Protein AF-A0A317YA98-F1 (afdb_monomer_lite)

Radius of gyration: 17.17 Å; chains: 1; bounding box: 36×33×51 Å

Sequence (157 aa):
MEVVLHDGVIREKPSTPEEARKFIKGYSESHAATIGSVLVTNVKTGARREGWDKAEVYFHKIPDEVVESLIEEGDVFYVAGGLLVEHPLTSPLVEAIVSYTCSCSCLDTDFLHGESRGHCIALCLKTGTLQVGTIDSVMGLPKALTEKLIKESLSET

Secondary structure (DSSP, 8-state):
-EEEEETTEEE----SHHHHHHHHHHTTTS-EEEEEEEEEE-TTT--EEEEEEEEEEEEPPPPHHHHHHHHHH-GGGTSGGG--SSSTTTGGGEEEEEEEEE-SS---HHHHHT---HHHHHHHHHH-EEEE--HHHHSSS-HHHHHHHHHHHHH--

Organism: Zea mays (NCBI:txid4577)

Structure (mmCIF, N/CA/C/O backbone):
data_AF-A0A317YA98-F1
#
_entry.id   AF-A0A317YA98-F1
#
loop_
_atom_site.group_PDB
_atom_site.id
_atom_site.type_symbol
_atom_site.label_atom_id
_atom_site.label_alt_id
_atom_site.label_comp_id
_atom_site.label_asym_id
_atom_site.label_entity_id
_atom_site.label_seq_id
_atom_site.pdbx_PDB_ins_code
_atom_site.Cartn_x
_atom_site.Cartn_y
_atom_site.Cartn_z
_atom_site.occupancy
_atom_site.B_iso_or_equiv
_atom_site.auth_seq_id
_atom_site.auth_comp_id
_atom_site.auth_asym_id
_atom_site.auth_atom_id
_atom_site.pdbx_PDB_model_num
ATOM 1 N N . MET A 1 1 ? -1.184 5.190 11.352 1.00 65.88 1 MET A N 1
ATOM 2 C CA . MET A 1 1 ? 0.118 5.279 10.648 1.00 65.88 1 MET A CA 1
ATOM 3 C C . MET A 1 1 ? 0.117 4.200 9.591 1.00 65.88 1 MET A C 1
ATOM 5 O O . MET A 1 1 ? -0.470 3.162 9.865 1.00 65.88 1 MET A O 1
ATOM 9 N N . GLU A 1 2 ? 0.714 4.436 8.429 1.00 80.44 2 GLU A N 1
ATOM 10 C CA . GLU A 1 2 ? 0.739 3.467 7.331 1.00 80.44 2 GLU A CA 1
ATOM 11 C C . GLU A 1 2 ? 2.158 3.345 6.776 1.00 80.44 2 GLU A C 1
ATOM 13 O O . GLU A 1 2 ? 2.866 4.350 6.681 1.00 80.44 2 GLU A O 1
ATOM 18 N N . VAL A 1 3 ? 2.573 2.121 6.456 1.00 86.75 3 VAL A N 1
ATOM 19 C CA . VAL A 1 3 ? 3.871 1.814 5.844 1.00 86.75 3 VAL A CA 1
ATOM 20 C C . VAL A 1 3 ? 3.694 0.834 4.690 1.00 86.75 3 VAL A C 1
ATOM 22 O O . VAL A 1 3 ? 2.795 -0.004 4.733 1.00 86.75 3 VAL A O 1
ATOM 25 N N . VAL A 1 4 ? 4.573 0.907 3.687 1.00 88.56 4 VAL A N 1
ATOM 26 C CA . VAL A 1 4 ? 4.616 -0.055 2.577 1.00 88.56 4 VAL A CA 1
ATOM 27 C C . VAL A 1 4 ? 5.715 -1.077 2.840 1.00 88.56 4 VAL A C 1
ATOM 29 O O . VAL A 1 4 ? 6.847 -0.719 3.150 1.00 88.56 4 VAL A O 1
ATOM 32 N N . LEU A 1 5 ? 5.383 -2.351 2.700 1.00 89.00 5 LEU A N 1
ATOM 33 C CA . LEU A 1 5 ? 6.265 -3.499 2.810 1.00 89.00 5 LEU A CA 1
ATOM 34 C C . LEU A 1 5 ? 6.369 -4.170 1.442 1.00 89.00 5 LEU A C 1
ATOM 36 O O . LEU A 1 5 ? 5.370 -4.365 0.752 1.00 89.00 5 LEU A O 1
ATOM 40 N N . HIS A 1 6 ? 7.576 -4.554 1.058 1.00 88.31 6 HIS A N 1
ATOM 41 C CA . HIS A 1 6 ? 7.808 -5.346 -0.141 1.00 88.31 6 HIS A CA 1
ATOM 42 C C . HIS A 1 6 ? 9.048 -6.211 0.057 1.00 88.31 6 HIS A C 1
ATOM 44 O O . HIS A 1 6 ? 10.085 -5.703 0.486 1.00 88.31 6 HIS A O 1
ATOM 50 N N . ASP A 1 7 ? 8.922 -7.513 -0.204 1.00 86.00 7 ASP A N 1
ATOM 51 C CA . ASP A 1 7 ? 9.960 -8.523 0.054 1.00 86.00 7 ASP A CA 1
ATOM 52 C C . ASP A 1 7 ? 10.567 -8.436 1.469 1.00 86.00 7 ASP A C 1
ATOM 54 O O . ASP A 1 7 ? 11.776 -8.541 1.668 1.00 86.00 7 ASP A O 1
ATOM 58 N N . GLY A 1 8 ? 9.721 -8.191 2.477 1.00 82.31 8 GLY A N 1
ATOM 59 C CA . GLY A 1 8 ? 10.143 -8.071 3.879 1.00 82.31 8 GLY A CA 1
ATOM 60 C C . GLY A 1 8 ? 10.868 -6.765 4.229 1.00 82.31 8 GLY A C 1
ATOM 61 O O . GLY A 1 8 ? 11.304 -6.598 5.364 1.00 82.31 8 GLY A O 1
ATOM 62 N N . VAL A 1 9 ? 10.978 -5.815 3.295 1.00 86.06 9 VAL A N 1
ATOM 63 C CA . VAL A 1 9 ? 11.618 -4.513 3.520 1.00 86.06 9 VAL A CA 1
ATOM 64 C C . VAL A 1 9 ? 10.567 -3.409 3.569 1.00 86.06 9 VAL A C 1
ATOM 66 O O . VAL A 1 9 ? 9.721 -3.299 2.680 1.00 86.06 9 VAL A O 1
ATOM 69 N N . ILE A 1 10 ? 10.635 -2.567 4.604 1.00 89.50 10 ILE A N 1
ATOM 70 C CA . ILE A 1 10 ? 9.815 -1.355 4.699 1.00 89.50 10 ILE A CA 1
ATOM 71 C C . ILE A 1 10 ? 10.351 -0.327 3.702 1.00 89.50 10 ILE A C 1
ATOM 73 O O . ILE A 1 10 ? 11.537 0.006 3.718 1.00 89.50 10 ILE A O 1
ATOM 77 N N . ARG A 1 11 ? 9.471 0.182 2.842 1.00 88.88 11 ARG A N 1
ATOM 78 C CA . ARG A 1 11 ? 9.771 1.211 1.849 1.00 88.88 11 ARG A CA 1
ATOM 79 C C . ARG A 1 11 ? 9.166 2.541 2.276 1.00 88.88 11 ARG A C 1
ATOM 81 O O . ARG A 1 11 ? 7.947 2.689 2.365 1.00 88.88 11 ARG A O 1
ATOM 88 N N . GLU A 1 12 ? 10.033 3.516 2.515 1.00 89.56 12 GLU A N 1
ATOM 89 C CA . GLU A 1 12 ? 9.627 4.907 2.705 1.00 89.56 12 GLU A CA 1
ATOM 90 C C . GLU A 1 12 ? 9.399 5.601 1.353 1.00 89.56 12 GLU A C 1
ATOM 92 O O . GLU A 1 12 ? 9.315 4.957 0.303 1.00 89.56 12 GLU A O 1
ATOM 97 N N . LYS A 1 13 ? 9.238 6.924 1.369 1.00 92.38 13 LYS A N 1
ATOM 98 C CA . LYS A 1 13 ? 9.123 7.719 0.145 1.00 92.38 13 LYS A CA 1
ATOM 99 C C . LYS A 1 13 ? 10.456 7.679 -0.607 1.00 92.38 13 LYS A C 1
ATOM 101 O O . LYS A 1 13 ? 11.484 7.948 0.020 1.00 92.38 13 LYS A O 1
ATOM 106 N N . PRO A 1 14 ? 10.464 7.359 -1.911 1.00 92.81 14 PRO A N 1
ATOM 107 C CA . PRO A 1 14 ? 11.700 7.372 -2.674 1.00 92.81 14 PRO A CA 1
ATOM 108 C C . PRO A 1 14 ? 12.266 8.795 -2.711 1.00 92.81 14 PRO A C 1
ATOM 110 O O . PRO A 1 14 ? 11.523 9.766 -2.840 1.00 92.81 14 PRO A O 1
ATOM 113 N N . SER A 1 15 ? 13.585 8.918 -2.589 1.00 91.75 15 SER A N 1
ATOM 114 C CA . SER A 1 15 ? 14.287 10.209 -2.622 1.00 91.75 15 SER A CA 1
ATOM 115 C C . SER A 1 15 ? 14.957 10.484 -3.967 1.00 91.75 15 SER A C 1
ATOM 117 O O . SER A 1 15 ? 15.313 11.629 -4.247 1.00 91.75 15 SER A O 1
ATOM 119 N N . THR A 1 16 ? 15.138 9.455 -4.806 1.00 95.06 16 THR A N 1
ATOM 120 C CA . THR A 1 16 ? 15.742 9.593 -6.139 1.00 95.06 16 THR A CA 1
ATOM 121 C C . THR A 1 16 ? 14.955 8.847 -7.223 1.00 95.06 16 THR A C 1
ATOM 123 O O . THR A 1 16 ? 14.295 7.844 -6.927 1.00 95.06 16 THR A O 1
ATOM 126 N N . PRO A 1 17 ? 15.025 9.292 -8.492 1.00 94.38 17 PRO A N 1
ATOM 127 C CA . PRO A 1 17 ? 14.407 8.600 -9.627 1.00 94.38 17 PRO A CA 1
ATOM 128 C C . PRO A 1 17 ? 14.818 7.129 -9.760 1.00 94.38 17 PRO A C 1
ATOM 130 O O . PRO A 1 17 ? 14.001 6.274 -10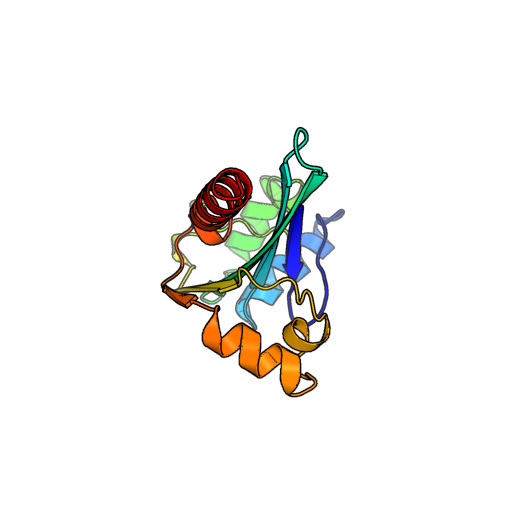.097 1.00 94.38 17 PRO A O 1
ATOM 133 N N . GLU A 1 18 ? 16.080 6.803 -9.478 1.00 95.12 18 GLU A N 1
ATOM 134 C CA . GLU A 1 18 ? 16.595 5.432 -9.546 1.00 95.12 18 GLU A CA 1
ATOM 135 C C . GLU A 1 18 ? 15.952 4.540 -8.480 1.00 95.12 18 GLU A C 1
ATOM 137 O O . GLU A 1 18 ? 15.621 3.383 -8.748 1.00 95.12 18 GLU A O 1
ATOM 142 N N . GLU A 1 19 ? 15.746 5.085 -7.280 1.00 93.50 19 GLU A N 1
ATOM 143 C CA . GLU A 1 19 ? 15.060 4.398 -6.191 1.00 93.50 19 GLU A CA 1
ATOM 144 C C . GLU A 1 19 ? 13.577 4.190 -6.513 1.00 93.50 19 GLU A C 1
ATOM 146 O O . GLU A 1 19 ? 13.084 3.067 -6.402 1.00 93.50 19 GLU A O 1
ATOM 151 N N . ALA A 1 20 ? 12.891 5.228 -7.005 1.00 93.88 20 ALA A N 1
ATOM 152 C CA . ALA A 1 20 ? 11.499 5.128 -7.446 1.00 93.88 20 ALA A CA 1
ATOM 153 C C . ALA A 1 20 ? 11.333 4.048 -8.530 1.00 93.88 20 ALA A C 1
ATOM 155 O O . ALA A 1 20 ? 10.463 3.182 -8.424 1.00 93.88 20 ALA A O 1
ATOM 156 N N . ARG A 1 21 ? 12.234 4.018 -9.519 1.00 94.81 21 ARG A N 1
ATOM 157 C CA . ARG A 1 21 ? 12.248 2.993 -10.572 1.00 94.81 21 ARG A CA 1
ATOM 158 C C . ARG A 1 21 ? 12.411 1.593 -10.002 1.00 94.81 21 ARG A C 1
ATOM 160 O O . ARG A 1 21 ? 11.698 0.679 -10.412 1.00 94.81 21 ARG A O 1
ATOM 167 N N . LYS A 1 22 ? 13.340 1.416 -9.058 1.00 93.31 22 LYS A N 1
ATOM 168 C CA . LYS A 1 22 ? 13.560 0.131 -8.386 1.00 93.31 22 LYS A CA 1
ATOM 169 C C . LYS A 1 22 ? 12.313 -0.309 -7.620 1.00 93.31 22 LYS A C 1
ATOM 171 O O . LYS A 1 22 ? 11.970 -1.488 -7.661 1.00 93.31 22 LYS A O 1
ATOM 176 N N . PHE A 1 23 ? 11.634 0.616 -6.944 1.00 93.75 23 PHE A N 1
ATOM 177 C CA . PHE A 1 23 ? 10.434 0.291 -6.181 1.00 93.75 23 PHE A CA 1
ATOM 178 C C . PHE A 1 23 ? 9.291 -0.159 -7.088 1.00 93.75 23 PHE A C 1
ATOM 180 O O . PHE A 1 23 ? 8.774 -1.260 -6.894 1.00 93.75 23 PHE A O 1
ATOM 187 N N . ILE A 1 24 ? 8.961 0.648 -8.100 1.00 92.75 24 ILE A N 1
ATOM 188 C CA . ILE A 1 24 ? 7.834 0.397 -9.005 1.00 92.75 24 ILE A CA 1
ATOM 189 C C . ILE A 1 24 ? 8.074 -0.871 -9.828 1.00 92.75 24 ILE A C 1
ATOM 191 O O . ILE A 1 24 ? 7.186 -1.714 -9.924 1.00 92.75 24 ILE A O 1
ATOM 195 N N . LYS A 1 25 ? 9.291 -1.072 -10.358 1.00 92.25 25 LYS A N 1
ATOM 196 C CA . LYS A 1 25 ? 9.628 -2.322 -11.060 1.00 92.25 25 LYS A CA 1
ATOM 197 C C . LYS A 1 25 ? 9.531 -3.541 -10.148 1.00 92.25 25 LYS A C 1
ATOM 199 O O . LYS A 1 25 ? 9.040 -4.572 -10.594 1.00 92.25 25 LYS A O 1
ATOM 204 N N . GLY A 1 26 ? 9.939 -3.418 -8.883 1.00 90.94 26 GLY A N 1
ATOM 205 C CA . GLY A 1 26 ? 9.829 -4.507 -7.908 1.00 90.94 26 GLY A CA 1
ATOM 206 C C . GLY A 1 26 ? 8.395 -5.020 -7.758 1.00 90.94 26 GLY A C 1
ATOM 207 O O . GLY A 1 26 ? 8.181 -6.226 -7.701 1.00 90.94 26 GLY A O 1
ATOM 208 N N . TYR A 1 27 ? 7.394 -4.134 -7.824 1.00 91.50 27 TYR A N 1
ATOM 209 C CA . TYR A 1 27 ? 5.977 -4.521 -7.728 1.00 91.50 27 TYR A CA 1
ATOM 210 C C . TYR A 1 27 ? 5.477 -5.409 -8.876 1.00 91.50 27 TYR A C 1
ATOM 212 O O . TYR A 1 27 ? 4.403 -5.992 -8.773 1.00 91.50 27 TYR A O 1
ATOM 220 N N . SER A 1 28 ? 6.242 -5.528 -9.965 1.00 89.56 28 SER A N 1
ATOM 221 C CA . SER A 1 28 ? 5.951 -6.473 -11.050 1.00 89.56 28 SER A CA 1
ATOM 222 C C . SER A 1 28 ? 6.415 -7.901 -10.753 1.00 89.56 28 SER A C 1
ATOM 224 O O . SER A 1 28 ? 5.989 -8.829 -11.437 1.00 89.56 28 SER A O 1
ATOM 226 N N . GLU A 1 29 ? 7.338 -8.078 -9.805 1.00 87.56 29 GLU A N 1
ATOM 227 C CA . GLU A 1 29 ? 7.917 -9.379 -9.447 1.00 87.56 29 GLU A CA 1
ATOM 228 C C . GLU A 1 29 ? 7.240 -9.974 -8.210 1.00 87.56 29 GLU A C 1
ATOM 230 O O . GLU A 1 29 ? 7.040 -11.188 -8.136 1.00 87.56 29 GLU A O 1
ATOM 235 N N . SER A 1 30 ? 6.852 -9.125 -7.258 1.00 87.94 30 SER A N 1
ATOM 236 C CA . SER A 1 30 ? 6.127 -9.523 -6.054 1.00 87.94 30 SER A CA 1
ATOM 237 C C . SER A 1 30 ? 5.134 -8.445 -5.610 1.00 87.94 30 SER A C 1
ATOM 239 O O . SER A 1 30 ? 5.121 -7.324 -6.118 1.00 87.94 30 SER A O 1
ATOM 241 N N . HIS A 1 31 ? 4.261 -8.789 -4.666 1.00 87.88 31 HIS A N 1
ATOM 242 C CA . HIS A 1 31 ? 3.219 -7.885 -4.190 1.00 87.88 31 HIS A CA 1
ATOM 243 C C . HIS A 1 31 ? 3.796 -6.734 -3.352 1.00 87.88 31 HIS A C 1
ATOM 245 O O . HIS A 1 31 ? 4.830 -6.855 -2.687 1.00 87.88 31 HIS A O 1
ATOM 251 N N . ALA A 1 32 ? 3.094 -5.605 -3.349 1.00 91.25 32 ALA A N 1
ATOM 252 C CA . ALA A 1 32 ? 3.268 -4.580 -2.327 1.00 91.25 32 ALA A CA 1
ATOM 253 C C . ALA A 1 32 ? 2.268 -4.846 -1.202 1.00 91.25 32 ALA A C 1
ATOM 255 O O . ALA A 1 32 ? 1.129 -5.207 -1.479 1.00 91.25 32 ALA A O 1
ATOM 256 N N . ALA A 1 33 ? 2.652 -4.659 0.055 1.00 90.06 33 ALA A N 1
ATOM 257 C CA . ALA A 1 33 ? 1.732 -4.747 1.182 1.00 90.06 33 ALA A CA 1
ATOM 258 C C . ALA A 1 33 ? 1.730 -3.436 1.964 1.00 90.06 33 ALA A C 1
ATOM 260 O O . ALA A 1 33 ? 2.766 -3.035 2.482 1.00 90.06 33 ALA A O 1
ATOM 261 N N . THR A 1 34 ? 0.587 -2.774 2.092 1.00 88.69 34 THR A N 1
ATOM 262 C CA . THR A 1 34 ? 0.435 -1.663 3.033 1.00 88.69 34 THR A CA 1
ATOM 263 C C . THR A 1 34 ? 0.027 -2.210 4.390 1.00 88.69 34 THR A C 1
ATOM 265 O O . THR A 1 34 ? -0.719 -3.184 4.483 1.00 88.69 34 THR A O 1
ATOM 268 N N . ILE A 1 35 ? 0.566 -1.630 5.460 1.00 86.44 35 ILE A N 1
ATOM 269 C CA . ILE A 1 35 ? 0.218 -1.981 6.838 1.00 86.44 35 ILE A CA 1
ATOM 270 C C . ILE A 1 35 ? -0.191 -0.699 7.547 1.00 86.44 35 ILE A C 1
ATOM 272 O O . ILE A 1 35 ? 0.638 0.178 7.800 1.00 86.44 35 ILE A O 1
ATOM 276 N N . GLY A 1 36 ? -1.473 -0.608 7.883 1.00 84.62 36 GLY A N 1
ATOM 277 C CA . GLY A 1 36 ? -2.064 0.480 8.642 1.00 84.62 36 GLY A CA 1
ATOM 278 C C . GLY A 1 36 ? -2.299 0.077 10.094 1.00 84.62 36 GLY A C 1
ATOM 279 O O . GLY A 1 36 ? -2.853 -0.981 10.363 1.00 84.62 36 GLY A O 1
ATOM 280 N N . SER A 1 37 ? -1.935 0.925 11.055 1.00 84.88 37 SER A N 1
ATOM 281 C CA . SER A 1 37 ? -2.291 0.735 12.469 1.00 84.88 37 SER A CA 1
ATOM 282 C C . SER A 1 37 ? -3.116 1.894 13.019 1.00 84.88 37 SER A C 1
ATOM 284 O O . SER A 1 37 ? -2.919 3.067 12.661 1.00 84.88 37 SER A O 1
ATOM 286 N N . VAL A 1 38 ? -4.048 1.547 13.907 1.00 86.38 38 VAL A N 1
ATOM 287 C CA . VAL A 1 38 ? -4.988 2.459 14.557 1.00 86.38 38 VAL A CA 1
ATOM 288 C C . VAL A 1 38 ? -4.946 2.233 16.062 1.00 86.38 38 VAL A C 1
ATOM 290 O O . VAL A 1 38 ? -5.106 1.110 16.530 1.00 86.38 38 VAL A O 1
ATOM 293 N N . LEU A 1 39 ? -4.787 3.318 16.819 1.00 87.88 39 LEU A N 1
ATOM 294 C CA . LEU A 1 39 ? -4.919 3.335 18.272 1.00 87.88 39 LEU A CA 1
ATOM 295 C C . LEU A 1 39 ? -5.968 4.380 18.656 1.00 87.88 39 LEU A C 1
ATOM 297 O O . LEU A 1 39 ? -5.790 5.575 18.428 1.00 87.88 39 LEU A O 1
ATOM 301 N N . VAL A 1 40 ? -7.055 3.925 19.267 1.00 88.62 40 VAL A N 1
ATOM 302 C CA . VAL A 1 40 ? -8.131 4.753 19.804 1.00 88.62 40 VAL A CA 1
ATOM 303 C C . VAL A 1 40 ? -7.965 4.851 21.315 1.00 88.62 40 VAL A C 1
ATOM 305 O O . VAL A 1 40 ? -7.878 3.840 22.008 1.00 88.62 40 VAL A O 1
ATOM 308 N N . THR A 1 41 ? -7.927 6.076 21.837 1.00 89.88 41 THR A N 1
ATOM 309 C CA . THR A 1 41 ? -7.873 6.340 23.281 1.00 89.88 41 THR A CA 1
ATOM 310 C C . THR A 1 41 ? -9.117 7.104 23.713 1.00 89.88 41 THR A C 1
ATOM 312 O O . THR A 1 41 ? -9.356 8.222 23.257 1.00 89.88 41 THR A O 1
ATOM 315 N N . ASN A 1 42 ? -9.890 6.530 24.631 1.00 89.81 42 ASN A N 1
ATOM 316 C CA . ASN A 1 42 ? -10.960 7.236 25.317 1.00 89.81 42 ASN A CA 1
ATOM 317 C C . ASN A 1 42 ? -10.345 8.140 26.394 1.00 89.81 42 ASN A C 1
ATOM 319 O O . ASN A 1 42 ? -9.885 7.675 27.433 1.00 89.81 42 ASN A O 1
ATOM 323 N N . VAL A 1 43 ? -10.341 9.451 26.152 1.00 91.56 43 VAL A N 1
ATOM 324 C CA . VAL A 1 43 ? -9.709 10.434 27.051 1.00 91.56 43 VAL A CA 1
ATOM 325 C C . VAL A 1 43 ? -10.439 10.555 28.396 1.00 91.56 43 VAL A C 1
ATOM 327 O O . VAL A 1 43 ? -9.828 10.951 29.383 1.00 91.56 43 VAL A O 1
ATOM 330 N N . LYS A 1 44 ? -11.729 10.196 28.468 1.00 91.69 44 LYS A N 1
ATOM 331 C CA . LYS A 1 44 ? -12.501 10.259 29.720 1.00 91.69 44 LYS A CA 1
ATOM 332 C C . LYS A 1 44 ? -12.170 9.101 30.656 1.00 91.69 44 LYS A C 1
ATOM 334 O O . LYS A 1 44 ? -12.034 9.318 31.853 1.00 91.69 44 LYS A O 1
ATOM 339 N N . THR A 1 45 ? -12.077 7.886 30.119 1.00 89.06 45 THR A N 1
ATOM 340 C CA . THR A 1 45 ? -11.888 6.661 30.917 1.00 89.06 45 THR A CA 1
ATOM 341 C C . THR A 1 45 ? -10.433 6.198 30.965 1.00 89.06 45 THR A C 1
ATOM 343 O O . THR A 1 45 ? -10.072 5.386 31.809 1.00 89.06 45 THR A O 1
ATOM 346 N N . GLY A 1 46 ? -9.590 6.689 30.055 1.00 87.44 46 GLY A N 1
ATOM 347 C CA . GLY A 1 46 ? -8.226 6.205 29.853 1.00 87.44 46 GLY A CA 1
ATOM 348 C C . GLY A 1 46 ? -8.144 4.890 29.069 1.00 87.44 46 GLY A C 1
ATOM 349 O O . GLY A 1 46 ? -7.035 4.421 28.808 1.00 87.44 46 GLY A O 1
ATOM 350 N N . ALA A 1 47 ? -9.278 4.302 28.667 1.00 85.50 47 ALA A N 1
ATOM 351 C CA . ALA A 1 47 ? -9.306 3.055 27.911 1.00 85.50 47 ALA A CA 1
ATOM 352 C C . ALA A 1 47 ? -8.639 3.224 26.539 1.00 85.50 47 ALA A C 1
ATOM 354 O O . ALA A 1 47 ? -8.840 4.225 25.846 1.00 85.50 47 ALA A O 1
ATOM 355 N N . ARG A 1 48 ? -7.854 2.224 26.132 1.00 86.94 48 ARG A N 1
ATOM 356 C CA . ARG A 1 48 ? -7.187 2.178 24.827 1.00 86.94 48 ARG A CA 1
ATOM 357 C C . ARG A 1 48 ? -7.635 0.947 24.058 1.00 86.94 48 ARG A C 1
ATOM 359 O O . ARG A 1 48 ? -7.874 -0.103 24.655 1.00 86.94 48 ARG A O 1
ATOM 366 N N . ARG A 1 49 ? -7.774 1.096 22.745 1.00 86.75 49 ARG A N 1
ATOM 367 C CA . ARG A 1 49 ? -8.127 0.039 21.799 1.00 86.75 49 ARG A CA 1
ATOM 368 C C . ARG A 1 49 ? -7.290 0.186 20.555 1.00 86.75 49 ARG A C 1
ATOM 370 O O . ARG A 1 49 ? -7.144 1.291 20.047 1.00 86.75 49 ARG A O 1
ATOM 377 N N . GLU A 1 50 ? -6.767 -0.920 20.066 1.00 85.38 50 GLU A N 1
ATOM 378 C CA . GLU A 1 50 ? -5.901 -0.919 18.903 1.00 85.38 50 GLU A CA 1
ATOM 379 C C . GLU A 1 50 ? -6.316 -1.982 17.903 1.00 85.38 50 GLU A C 1
ATOM 381 O O . GLU A 1 50 ? -7.015 -2.945 18.221 1.00 85.38 50 GLU A O 1
ATOM 386 N N . GLY A 1 51 ? -5.882 -1.769 16.678 1.00 85.00 51 GLY A N 1
ATOM 387 C CA . GLY A 1 51 ? -6.017 -2.722 15.606 1.00 85.00 51 GLY A CA 1
ATOM 388 C C . GLY A 1 51 ? -5.121 -2.316 14.455 1.00 85.00 51 GLY A C 1
ATOM 389 O O . GLY A 1 51 ? -4.580 -1.207 14.407 1.00 85.00 51 GLY A O 1
ATOM 390 N N . TRP A 1 52 ? -4.983 -3.227 13.513 1.00 85.06 52 TRP A N 1
ATOM 391 C CA . TRP A 1 52 ? -4.217 -3.012 12.308 1.00 85.06 52 TRP A CA 1
ATOM 392 C C . TRP A 1 52 ? -4.918 -3.631 11.105 1.00 85.06 52 TRP A C 1
ATOM 394 O O . TRP A 1 52 ? -5.764 -4.516 11.232 1.00 85.06 52 TRP A O 1
ATOM 404 N N . ASP A 1 53 ? -4.578 -3.122 9.936 1.00 86.50 53 ASP A N 1
ATOM 405 C CA . ASP A 1 53 ? -5.035 -3.588 8.640 1.00 86.50 53 ASP A CA 1
ATOM 406 C C . ASP A 1 53 ? -3.822 -3.794 7.738 1.00 86.50 53 ASP A C 1
ATOM 408 O O . ASP A 1 53 ? -2.841 -3.053 7.831 1.00 86.50 53 ASP A O 1
ATOM 412 N N . LYS A 1 54 ? -3.865 -4.831 6.910 1.00 86.94 54 LYS A N 1
ATOM 413 C CA . LYS A 1 54 ? -2.866 -5.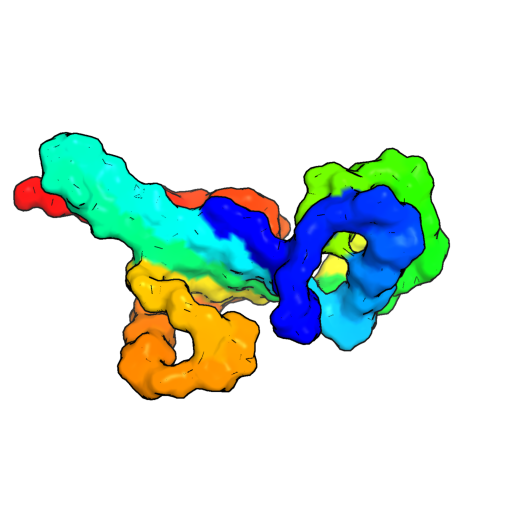112 5.888 1.00 86.94 54 LYS A CA 1
ATOM 414 C C . LYS A 1 54 ? -3.577 -5.266 4.555 1.00 86.94 54 LYS A C 1
ATOM 416 O O . LYS A 1 54 ? -4.461 -6.113 4.452 1.00 86.94 54 LYS A O 1
ATOM 421 N N . ALA A 1 55 ? -3.154 -4.522 3.542 1.00 88.69 55 ALA A N 1
ATOM 422 C CA . ALA A 1 55 ? -3.646 -4.677 2.181 1.00 88.69 55 ALA A CA 1
ATOM 423 C C . ALA A 1 55 ? -2.497 -5.056 1.248 1.00 88.69 55 ALA A C 1
ATOM 425 O O . ALA A 1 55 ? -1.520 -4.329 1.111 1.00 88.69 55 ALA A O 1
ATOM 426 N N . GLU A 1 56 ? -2.609 -6.215 0.612 1.00 91.00 56 GLU A N 1
ATOM 427 C CA . GLU A 1 56 ? -1.685 -6.687 -0.409 1.00 91.00 56 GLU A CA 1
ATOM 428 C C . GLU A 1 56 ? -2.217 -6.314 -1.788 1.00 91.00 56 GLU A C 1
ATOM 430 O O . GLU A 1 56 ? -3.374 -6.581 -2.114 1.00 91.00 56 GLU A O 1
ATOM 435 N N . VAL A 1 57 ? -1.357 -5.707 -2.595 1.00 91.81 57 VAL A N 1
ATOM 436 C CA . VAL A 1 57 ? -1.644 -5.261 -3.952 1.00 91.81 57 VAL A CA 1
ATOM 437 C C . VAL A 1 57 ? -0.792 -6.076 -4.908 1.00 91.81 57 VAL A C 1
ATOM 439 O O . VAL A 1 57 ? 0.440 -6.078 -4.829 1.00 91.81 57 VAL A O 1
ATOM 442 N N . TYR A 1 58 ? -1.473 -6.763 -5.814 1.00 92.00 58 TYR A N 1
ATOM 443 C CA . TYR A 1 58 ? -0.878 -7.582 -6.855 1.00 92.00 58 TYR A CA 1
ATOM 444 C C . TYR A 1 58 ? -0.986 -6.823 -8.170 1.00 92.00 58 TYR A C 1
ATOM 446 O O . TYR A 1 58 ? -2.087 -6.450 -8.580 1.00 92.00 58 TYR A O 1
ATOM 454 N N . PHE A 1 59 ? 0.151 -6.581 -8.816 1.00 92.19 59 PHE A N 1
ATOM 455 C CA . PHE A 1 59 ? 0.203 -5.927 -10.115 1.00 92.19 59 PHE A CA 1
ATOM 456 C C . PHE A 1 59 ? 0.536 -6.938 -11.206 1.00 92.19 59 PHE A C 1
ATOM 458 O O . PHE A 1 59 ? 1.362 -7.833 -11.026 1.00 92.19 59 PHE A O 1
ATOM 465 N N . HIS A 1 60 ? -0.045 -6.731 -12.379 1.00 93.19 60 HIS A N 1
ATOM 466 C CA . HIS A 1 60 ? 0.535 -7.212 -13.617 1.00 93.19 60 HIS A CA 1
ATOM 467 C C . HIS A 1 60 ? 1.878 -6.521 -13.876 1.00 93.19 60 HIS A C 1
ATOM 469 O O . HIS A 1 60 ? 2.203 -5.483 -13.298 1.00 93.19 60 HIS A O 1
ATOM 475 N N . LYS A 1 61 ? 2.660 -7.080 -14.801 1.00 93.44 61 LYS A N 1
ATOM 476 C CA . LYS A 1 61 ? 3.952 -6.507 -15.178 1.00 93.44 61 LYS A CA 1
ATOM 477 C C . LYS A 1 61 ? 3.796 -5.046 -15.615 1.00 93.44 61 LYS A C 1
ATOM 479 O O . LYS A 1 61 ? 3.125 -4.773 -16.608 1.00 93.44 61 LYS A O 1
ATOM 484 N N . ILE A 1 62 ? 4.459 -4.139 -14.901 1.00 93.44 62 ILE A N 1
ATOM 485 C CA . ILE A 1 62 ? 4.432 -2.700 -15.159 1.00 93.44 62 ILE A CA 1
ATOM 486 C C . ILE A 1 62 ? 5.434 -2.388 -16.280 1.00 93.44 62 ILE A C 1
ATOM 488 O O . ILE A 1 62 ? 6.629 -2.654 -16.117 1.00 93.44 62 ILE A O 1
ATOM 492 N N . PRO A 1 63 ? 4.982 -1.868 -17.436 1.00 94.31 63 PRO A N 1
ATOM 493 C CA . PRO A 1 63 ? 5.870 -1.511 -18.538 1.00 94.31 63 PRO A CA 1
ATOM 494 C C . PRO A 1 63 ? 6.867 -0.414 -18.151 1.00 94.31 63 PRO A C 1
ATOM 496 O O . PRO A 1 63 ? 6.518 0.518 -17.429 1.00 94.31 63 PRO A O 1
ATOM 499 N N . ASP A 1 64 ? 8.086 -0.471 -18.694 1.00 94.38 64 ASP A N 1
ATOM 500 C CA . ASP A 1 64 ? 9.131 0.525 -18.415 1.00 94.38 64 ASP A CA 1
ATOM 501 C C . ASP A 1 64 ? 8.679 1.955 -18.760 1.00 94.38 64 ASP A C 1
ATOM 503 O O . ASP A 1 64 ? 8.965 2.878 -18.011 1.00 94.38 64 ASP A O 1
ATOM 507 N N . GLU A 1 65 ? 7.905 2.131 -19.834 1.00 94.88 65 GLU A N 1
ATOM 508 C CA . GLU A 1 65 ? 7.316 3.420 -20.234 1.00 94.88 65 GLU A CA 1
ATOM 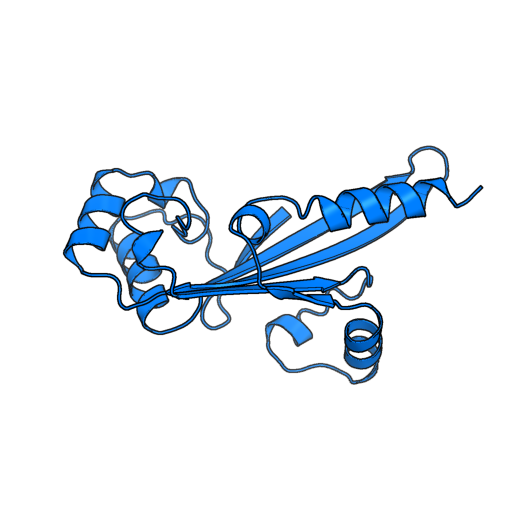509 C C . GLU A 1 65 ? 6.369 4.016 -19.177 1.00 94.88 65 GLU A C 1
ATOM 511 O O . GLU A 1 65 ? 6.361 5.230 -18.966 1.00 94.88 65 GLU A O 1
ATOM 516 N N . VAL A 1 66 ? 5.612 3.167 -18.472 1.00 94.44 66 VAL A N 1
ATOM 517 C CA . VAL A 1 66 ? 4.748 3.585 -17.361 1.00 94.44 66 VAL A CA 1
ATOM 518 C C . VAL A 1 66 ? 5.609 4.002 -16.176 1.00 94.44 66 VAL A C 1
ATOM 520 O O . VAL A 1 66 ? 5.347 5.040 -15.579 1.00 94.44 66 VAL A O 1
ATOM 523 N N . VAL A 1 67 ? 6.666 3.243 -15.866 1.00 93.81 67 VAL A N 1
ATOM 524 C CA . VAL A 1 67 ? 7.603 3.599 -14.789 1.00 93.81 67 VAL A CA 1
ATOM 525 C C . VAL A 1 67 ? 8.242 4.965 -15.044 1.00 93.81 67 VAL A C 1
ATOM 527 O O . VAL A 1 67 ? 8.274 5.786 -14.131 1.00 93.81 67 VAL A O 1
ATOM 530 N N . GLU A 1 68 ? 8.690 5.234 -16.272 1.00 95.69 68 GLU A N 1
ATOM 531 C CA . GLU A 1 68 ? 9.260 6.540 -16.626 1.00 95.69 68 GLU A CA 1
ATOM 532 C C . GLU A 1 68 ? 8.241 7.660 -16.477 1.00 95.69 68 GLU A C 1
ATOM 534 O O . GLU A 1 68 ? 8.534 8.657 -15.824 1.00 95.69 68 GLU A O 1
ATOM 539 N N . SER A 1 69 ? 7.034 7.463 -17.010 1.00 95.31 69 SER A N 1
ATOM 540 C CA . SER A 1 69 ? 5.970 8.468 -16.956 1.00 95.31 69 SER A CA 1
ATOM 541 C C . SER A 1 69 ? 5.634 8.859 -15.513 1.00 95.31 69 SER A C 1
ATOM 543 O O . SER A 1 69 ? 5.533 10.040 -15.201 1.00 95.31 69 SER A O 1
ATOM 545 N N . LEU A 1 70 ? 5.537 7.876 -14.609 1.00 93.88 70 LEU A N 1
ATOM 546 C CA . LEU A 1 70 ? 5.254 8.106 -13.186 1.00 93.88 70 LEU A CA 1
ATOM 547 C C . LEU A 1 70 ? 6.382 8.870 -12.471 1.00 93.88 70 LEU A C 1
ATOM 549 O O . LEU A 1 70 ? 6.131 9.665 -11.566 1.00 93.88 70 LEU A O 1
ATOM 553 N N . ILE A 1 71 ? 7.636 8.616 -12.852 1.00 94.56 71 ILE A N 1
ATOM 554 C CA . ILE A 1 71 ? 8.807 9.303 -12.290 1.00 94.56 71 ILE A CA 1
ATOM 555 C C . ILE A 1 71 ? 8.905 10.736 -12.819 1.00 94.56 71 ILE A C 1
ATOM 557 O O . ILE A 1 71 ? 9.229 11.640 -12.049 1.00 94.56 71 ILE A O 1
ATOM 561 N N . GLU A 1 72 ? 8.634 10.942 -14.108 1.00 95.12 72 GLU A N 1
ATOM 562 C CA . GLU A 1 72 ? 8.615 12.262 -14.747 1.00 95.12 72 GLU A CA 1
ATOM 563 C C . GLU A 1 72 ? 7.507 13.155 -14.178 1.00 95.12 72 GLU A C 1
ATOM 565 O O . GLU A 1 72 ? 7.732 14.346 -13.964 1.00 95.12 72 GLU A O 1
ATOM 570 N N . GLU A 1 73 ? 6.338 12.580 -13.889 1.00 94.44 73 GLU A N 1
ATOM 571 C CA . GLU A 1 73 ? 5.225 13.262 -13.222 1.00 94.44 73 GLU A CA 1
ATOM 572 C C . GLU A 1 73 ? 5.566 13.652 -11.776 1.00 94.44 73 GLU A C 1
ATOM 574 O O . GLU A 1 73 ? 5.203 14.732 -11.312 1.00 94.44 73 GLU A O 1
ATOM 579 N N . GLY A 1 74 ? 6.334 12.809 -11.080 1.00 92.44 74 GLY A N 1
ATOM 580 C CA . GLY A 1 74 ? 6.929 13.120 -9.780 1.00 92.44 74 GLY A CA 1
ATOM 581 C C . GLY A 1 74 ? 6.055 12.805 -8.562 1.00 92.44 74 GLY A C 1
ATOM 582 O O . GLY A 1 74 ? 6.557 12.836 -7.436 1.00 92.44 74 GLY A O 1
ATOM 583 N N . ASP A 1 75 ? 4.793 12.413 -8.749 1.00 90.75 75 ASP A N 1
ATOM 584 C CA . ASP A 1 75 ? 3.890 12.022 -7.654 1.00 90.75 75 ASP A CA 1
ATOM 585 C C . ASP A 1 75 ? 4.440 10.852 -6.820 1.00 90.75 75 ASP A C 1
ATOM 587 O O . ASP A 1 75 ? 4.239 10.779 -5.602 1.00 90.75 75 ASP A O 1
ATOM 591 N N . VAL A 1 76 ? 5.237 9.980 -7.447 1.00 91.94 76 VAL A N 1
ATOM 592 C CA . VAL A 1 76 ? 5.909 8.838 -6.805 1.00 91.94 76 VAL A CA 1
ATOM 593 C C . VAL A 1 76 ? 6.814 9.239 -5.636 1.00 91.94 76 VAL A C 1
ATOM 595 O O . VAL A 1 76 ? 7.015 8.434 -4.729 1.00 91.94 76 VAL A O 1
ATOM 598 N N . PHE A 1 77 ? 7.333 10.472 -5.613 1.00 92.62 77 PHE A N 1
ATOM 599 C CA . PHE A 1 77 ? 8.209 10.975 -4.546 1.00 92.62 77 PHE A CA 1
ATOM 600 C C . PHE A 1 77 ? 7.444 11.429 -3.297 1.00 92.62 77 PHE A C 1
ATOM 602 O O . PHE A 1 77 ? 8.028 11.589 -2.222 1.00 92.62 77 PHE A O 1
ATOM 609 N N . TYR A 1 78 ? 6.127 11.619 -3.398 1.00 89.62 78 TYR A N 1
ATOM 610 C CA . TYR A 1 78 ? 5.297 12.069 -2.278 1.00 89.62 78 TYR A CA 1
ATOM 611 C C . TYR A 1 78 ? 4.591 10.924 -1.545 1.00 89.62 78 TYR A C 1
ATOM 613 O O . TYR A 1 78 ? 4.083 11.139 -0.434 1.00 89.62 78 TYR A O 1
ATOM 621 N N . VAL A 1 79 ? 4.638 9.711 -2.103 1.00 88.00 79 VAL A N 1
ATOM 622 C CA . VAL A 1 79 ? 3.926 8.515 -1.631 1.00 88.00 79 VAL A CA 1
ATOM 623 C C . VAL A 1 79 ? 4.905 7.446 -1.138 1.00 88.00 79 VAL A C 1
ATOM 625 O O . VAL A 1 79 ? 5.962 7.222 -1.726 1.00 88.00 79 VAL A O 1
ATOM 628 N N . ALA A 1 80 ? 4.576 6.789 -0.020 1.00 87.00 80 ALA A N 1
ATOM 629 C CA . ALA A 1 80 ? 5.415 5.729 0.538 1.00 87.00 80 ALA A CA 1
ATOM 630 C C . ALA A 1 80 ? 5.550 4.571 -0.465 1.00 87.00 80 ALA A C 1
ATOM 632 O O . ALA A 1 80 ? 4.578 4.160 -1.097 1.00 87.00 80 ALA A O 1
ATOM 633 N N . GLY A 1 81 ? 6.778 4.098 -0.673 1.00 87.75 81 GLY A N 1
ATOM 634 C CA . GLY A 1 81 ? 7.096 3.087 -1.676 1.00 87.75 81 GLY A CA 1
ATOM 635 C C . GLY A 1 81 ? 6.814 3.494 -3.129 1.00 87.75 81 GLY A C 1
ATOM 636 O O . GLY A 1 81 ? 6.928 2.636 -4.000 1.00 87.75 81 GLY A O 1
ATOM 637 N N . GLY A 1 82 ? 6.425 4.741 -3.425 1.00 88.56 82 GLY A N 1
ATOM 638 C CA . GLY A 1 82 ? 5.953 5.128 -4.761 1.00 88.56 82 GLY A CA 1
ATOM 639 C C . GLY A 1 82 ? 4.731 4.324 -5.229 1.00 88.56 82 GLY A C 1
ATOM 640 O O . GLY A 1 82 ? 4.548 4.115 -6.427 1.00 88.56 82 GLY A O 1
ATOM 641 N N . LEU A 1 83 ? 3.933 3.805 -4.288 1.00 87.44 83 LEU A N 1
ATOM 642 C CA . LEU A 1 83 ? 2.807 2.917 -4.562 1.00 87.44 83 LEU A CA 1
ATOM 643 C C . LEU A 1 83 ? 1.547 3.727 -4.897 1.00 87.44 83 LEU A C 1
ATOM 645 O O . LEU A 1 83 ? 0.777 4.098 -4.018 1.00 87.44 83 LEU A O 1
ATOM 649 N N . LEU A 1 84 ? 1.331 3.993 -6.182 1.00 86.88 84 LEU A N 1
ATOM 650 C CA . LEU A 1 84 ? 0.170 4.731 -6.681 1.00 86.88 84 LEU A CA 1
ATOM 651 C C . LEU A 1 84 ? -0.863 3.750 -7.245 1.00 86.88 84 LEU A C 1
ATOM 653 O O . LEU A 1 84 ? -0.789 3.411 -8.415 1.00 86.88 84 LEU A O 1
ATOM 657 N N . VAL A 1 85 ? -1.812 3.251 -6.452 1.00 88.00 85 VAL A N 1
ATOM 658 C CA . VAL A 1 85 ? -2.793 2.238 -6.927 1.00 88.00 85 VAL A CA 1
ATOM 659 C C . VAL A 1 8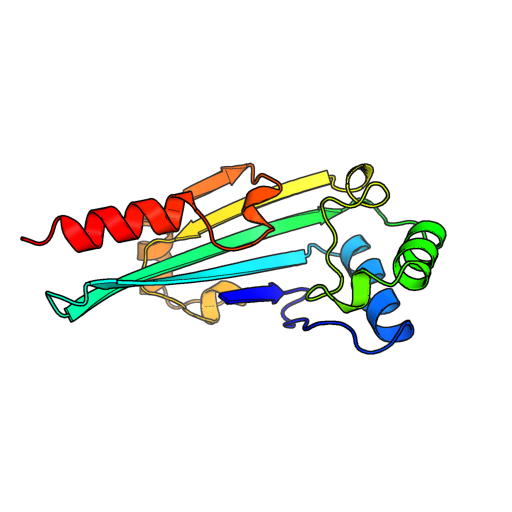5 ? -3.946 2.857 -7.725 1.00 88.00 85 VAL A C 1
ATOM 661 O O . VAL A 1 85 ? -4.535 2.214 -8.590 1.00 88.00 85 VAL A O 1
ATOM 664 N N . GLU A 1 86 ? -4.254 4.124 -7.461 1.00 86.25 86 GLU A N 1
ATOM 665 C CA . GLU A 1 86 ? -5.353 4.870 -8.089 1.00 86.25 86 GLU A CA 1
ATOM 666 C C . GLU A 1 86 ? -4.953 5.615 -9.369 1.00 86.25 86 GLU A C 1
ATOM 668 O O . GLU A 1 86 ? -5.812 6.132 -10.084 1.00 86.25 86 GLU A O 1
ATOM 673 N N . HIS A 1 87 ? -3.655 5.681 -9.670 1.00 89.19 87 HIS A N 1
ATOM 674 C CA . HIS A 1 87 ? -3.168 6.470 -10.790 1.00 89.19 87 HIS A CA 1
ATOM 675 C C . HIS A 1 87 ? -3.634 5.867 -12.133 1.00 89.19 87 HIS A C 1
ATOM 677 O O . HIS A 1 87 ? -3.598 4.644 -12.297 1.00 89.19 87 HIS A O 1
ATOM 683 N N . PRO A 1 88 ? -4.050 6.671 -13.133 1.00 91.25 88 PRO A N 1
ATOM 684 C CA . PRO A 1 88 ? -4.599 6.159 -14.394 1.00 91.25 88 PRO A CA 1
ATOM 685 C C . PRO A 1 88 ? -3.707 5.160 -15.143 1.00 91.25 88 PRO A C 1
ATOM 687 O O . PRO A 1 88 ? -4.221 4.309 -15.865 1.00 91.25 88 PRO A O 1
ATOM 690 N N . LEU A 1 89 ? -2.382 5.251 -14.979 1.00 90.81 89 LEU A N 1
ATOM 691 C CA . LEU A 1 89 ? -1.423 4.340 -15.618 1.00 90.81 89 LEU A CA 1
ATOM 692 C C . LEU A 1 89 ? -1.204 3.025 -14.856 1.00 90.81 89 LEU A C 1
ATOM 694 O O . LEU A 1 89 ? -0.782 2.038 -15.452 1.00 90.81 89 LEU A O 1
ATOM 698 N N . THR A 1 90 ? -1.466 2.995 -13.553 1.00 88.81 90 THR A N 1
ATOM 699 C CA . THR A 1 90 ? -1.197 1.840 -12.680 1.00 88.81 90 THR A CA 1
ATOM 700 C C . THR A 1 90 ? -2.470 1.114 -12.278 1.00 88.81 90 THR A C 1
ATOM 702 O O . THR A 1 90 ? -2.446 -0.105 -12.159 1.00 88.81 90 THR A O 1
ATOM 705 N N . SER A 1 91 ? -3.590 1.824 -12.130 1.00 90.69 91 SER A N 1
ATOM 706 C CA . SER A 1 91 ? -4.896 1.250 -11.802 1.00 90.69 91 SER A CA 1
ATOM 707 C C . SER A 1 91 ? -5.314 0.120 -12.760 1.00 90.69 91 SER A C 1
ATOM 709 O O . SER A 1 91 ? -5.731 -0.928 -12.267 1.00 90.69 91 SER A O 1
ATOM 711 N N . PRO A 1 92 ? -5.123 0.226 -14.096 1.00 92.38 92 PRO A N 1
ATOM 712 C CA . PRO A 1 92 ? -5.409 -0.877 -15.022 1.00 92.38 92 PRO A CA 1
ATOM 713 C C . PRO A 1 92 ? -4.471 -2.082 -14.874 1.00 92.38 92 PRO A C 1
ATOM 715 O O . PRO A 1 92 ? -4.762 -3.152 -15.402 1.00 92.38 92 PRO A O 1
ATOM 718 N N . LEU A 1 93 ? -3.327 -1.900 -14.211 1.00 91.88 93 LEU A N 1
ATOM 719 C CA . LEU A 1 93 ? -2.325 -2.937 -13.976 1.00 91.88 93 LEU A CA 1
ATOM 720 C C . LEU A 1 93 ? -2.534 -3.643 -12.634 1.00 91.88 93 LEU A C 1
ATOM 722 O O . LEU A 1 93 ? -1.820 -4.599 -12.353 1.00 91.88 93 LEU A O 1
ATOM 726 N N . VAL A 1 94 ? -3.481 -3.202 -11.804 1.00 91.56 94 VAL A N 1
ATOM 727 C CA . VAL A 1 94 ? -3.819 -3.875 -10.547 1.00 91.56 94 VAL A CA 1
ATOM 728 C C . VAL A 1 94 ? -4.614 -5.137 -10.865 1.00 91.56 94 VAL A C 1
ATOM 730 O O . VAL A 1 94 ? -5.744 -5.073 -11.342 1.00 91.56 94 VAL A O 1
ATOM 733 N N . GLU A 1 95 ? -4.022 -6.291 -10.583 1.00 91.00 95 GLU A N 1
ATOM 734 C CA . GLU A 1 95 ? -4.638 -7.601 -10.787 1.00 91.00 95 GLU A CA 1
ATOM 735 C C . GLU A 1 95 ? -5.619 -7.931 -9.659 1.00 91.00 95 GLU A C 1
ATOM 737 O O . GLU A 1 95 ? -6.747 -8.365 -9.899 1.00 91.00 95 GLU A O 1
ATOM 742 N N . ALA A 1 96 ? -5.191 -7.726 -8.414 1.00 89.56 96 ALA A N 1
ATOM 743 C CA . ALA A 1 96 ? -5.992 -8.026 -7.238 1.00 89.56 96 ALA A CA 1
ATOM 744 C C . ALA A 1 96 ? -5.544 -7.205 -6.028 1.00 89.56 96 ALA A C 1
ATOM 746 O O . ALA A 1 96 ? -4.368 -6.865 -5.882 1.00 89.56 96 ALA A O 1
ATOM 747 N N . ILE A 1 97 ? -6.491 -6.947 -5.126 1.00 89.44 97 ILE A N 1
ATOM 748 C CA . ILE A 1 97 ? -6.223 -6.403 -3.795 1.00 89.44 97 ILE A CA 1
ATOM 749 C C . ILE A 1 97 ? -6.812 -7.370 -2.771 1.00 89.44 97 ILE A C 1
ATOM 751 O O . ILE A 1 97 ? -7.991 -7.728 -2.836 1.00 89.44 97 ILE A O 1
ATOM 755 N N . VAL A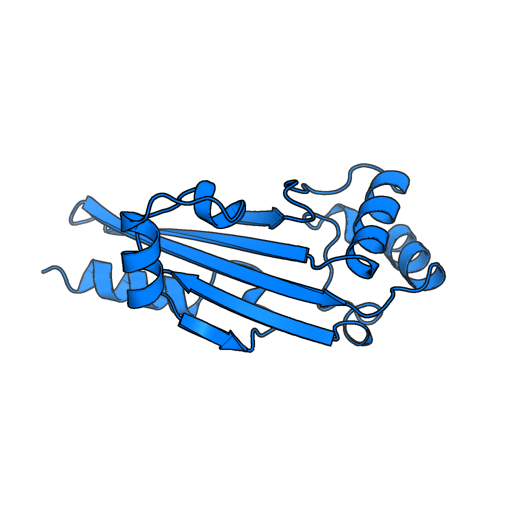 1 98 ? -5.993 -7.794 -1.816 1.00 88.25 98 VAL A N 1
ATOM 756 C CA . VAL A 1 98 ? -6.395 -8.678 -0.718 1.00 88.25 98 VAL A CA 1
ATOM 757 C C . VAL A 1 98 ? -6.185 -7.928 0.583 1.00 88.25 98 VAL A C 1
ATOM 759 O O . VAL A 1 98 ? -5.071 -7.492 0.851 1.00 88.25 98 VAL A O 1
ATOM 762 N N . SER A 1 99 ? -7.231 -7.770 1.395 1.00 83.75 99 SER A N 1
ATOM 763 C CA . SER A 1 99 ? -7.108 -7.087 2.683 1.00 83.75 99 SER A CA 1
ATOM 764 C C . SER A 1 99 ? -7.390 -8.006 3.863 1.00 83.75 99 SER A C 1
ATOM 766 O O . SER A 1 99 ? -8.222 -8.918 3.819 1.00 83.75 99 SER A O 1
ATOM 768 N N . TYR A 1 100 ? -6.649 -7.759 4.937 1.00 82.06 100 TYR A N 1
ATOM 769 C CA . TYR A 1 100 ? -6.728 -8.471 6.194 1.00 82.06 100 TYR A CA 1
ATOM 770 C C . TYR A 1 100 ? -6.725 -7.479 7.352 1.00 82.06 100 TYR A C 1
ATOM 772 O O . TYR A 1 100 ? -5.745 -6.772 7.581 1.00 82.06 100 TYR A O 1
ATOM 780 N N . THR A 1 101 ? -7.796 -7.492 8.137 1.00 81.06 101 THR A N 1
ATOM 781 C CA . THR A 1 101 ? -7.956 -6.596 9.285 1.00 81.06 101 THR A CA 1
ATOM 782 C C . THR A 1 101 ? -7.896 -7.387 10.589 1.00 81.06 101 THR A C 1
ATOM 784 O O . THR A 1 101 ? -8.642 -8.356 10.735 1.00 81.06 101 THR A O 1
ATOM 787 N N . CYS A 1 102 ? -7.097 -6.954 11.573 1.00 78.50 102 CYS A N 1
ATOM 788 C CA . CYS A 1 102 ? -7.121 -7.466 12.949 1.00 78.50 102 CYS A CA 1
ATOM 789 C C . CYS A 1 102 ? -7.467 -6.366 13.958 1.00 78.50 102 CYS A C 1
ATOM 791 O O . CYS A 1 102 ? -6.827 -5.323 14.008 1.00 78.50 102 CYS A O 1
ATOM 793 N N . SER A 1 103 ? -8.426 -6.629 14.848 1.00 70.94 103 SER A N 1
ATOM 794 C CA . SER A 1 103 ? -8.681 -5.796 16.039 1.00 70.94 103 SER A CA 1
ATOM 795 C C . SER A 1 103 ? -7.974 -6.324 17.295 1.00 70.94 103 SER A C 1
ATOM 797 O O . SER A 1 103 ? -8.381 -6.037 18.416 1.00 70.94 103 SER A O 1
ATOM 799 N N . CYS A 1 104 ? -6.978 -7.189 17.110 1.00 67.69 104 CYS A N 1
ATOM 800 C CA . CYS A 1 104 ? -6.147 -7.714 18.178 1.00 67.69 104 CYS A CA 1
ATOM 801 C C . CYS A 1 104 ? -5.014 -6.733 18.493 1.00 67.69 104 CYS A C 1
ATOM 803 O O . CYS A 1 104 ? -4.449 -6.126 17.585 1.00 67.69 104 CYS A O 1
ATOM 805 N N . SER A 1 105 ? -4.616 -6.654 19.764 1.00 58.28 105 SER A N 1
ATOM 806 C CA . SER A 1 105 ? -3.479 -5.835 20.199 1.00 58.28 105 SER A CA 1
ATOM 807 C C . SER A 1 105 ? -2.104 -6.467 19.952 1.00 58.28 105 SER A C 1
ATOM 809 O O . SER A 1 105 ? -1.105 -6.149 20.592 1.00 58.28 105 SER A O 1
ATOM 811 N N . CYS A 1 106 ? -2.059 -7.470 19.082 1.00 56.78 106 CYS A N 1
ATOM 812 C CA . CYS A 1 106 ? -0.846 -8.195 18.756 1.00 56.78 106 CYS A CA 1
ATOM 813 C C . CYS A 1 106 ? -0.310 -7.613 17.448 1.00 56.78 106 CYS A C 1
ATOM 815 O O . CYS A 1 106 ? -0.600 -8.125 16.368 1.00 56.78 106 CYS A O 1
ATOM 817 N N . LEU A 1 107 ? 0.456 -6.526 17.539 1.00 52.50 107 LEU A N 1
ATOM 818 C CA . LEU A 1 107 ? 1.365 -6.099 16.472 1.00 52.50 107 LEU A CA 1
ATOM 819 C C . LEU A 1 107 ? 2.632 -6.961 16.550 1.00 52.50 107 LEU A C 1
ATOM 821 O O . LEU A 1 107 ? 3.719 -6.468 16.838 1.00 52.50 107 LEU A O 1
ATOM 825 N N . ASP A 1 108 ? 2.484 -8.273 16.377 1.00 49.19 108 ASP A N 1
ATOM 826 C CA . ASP A 1 108 ? 3.651 -9.146 16.302 1.00 49.19 108 ASP A CA 1
ATOM 827 C C . ASP A 1 108 ? 4.320 -8.906 14.943 1.00 49.19 108 ASP A C 1
ATOM 829 O O . ASP A 1 108 ? 3.774 -9.254 13.893 1.00 49.19 108 ASP A O 1
ATOM 833 N N . THR A 1 109 ? 5.515 -8.306 14.961 1.00 44.50 109 THR A N 1
ATOM 834 C CA . THR A 1 109 ? 6.417 -8.174 13.798 1.00 44.50 109 THR A CA 1
ATOM 835 C C . THR A 1 109 ? 6.653 -9.517 13.105 1.00 44.50 109 THR A C 1
ATOM 837 O O . THR A 1 109 ? 6.862 -9.583 11.899 1.00 44.50 109 THR A O 1
ATOM 840 N N . ASP A 1 110 ? 6.537 -10.583 13.879 1.00 44.59 110 ASP A N 1
ATOM 841 C CA . ASP A 1 110 ? 6.558 -11.996 13.535 1.00 44.59 110 ASP A CA 1
ATOM 842 C C . ASP A 1 110 ? 5.475 -12.395 12.500 1.00 44.59 110 ASP A C 1
ATOM 844 O O . ASP A 1 110 ? 5.742 -13.146 11.562 1.00 44.59 110 ASP A O 1
ATOM 848 N N . PHE A 1 111 ? 4.263 -11.820 12.565 1.00 47.12 111 PHE A N 1
ATOM 849 C CA . PHE A 1 111 ? 3.222 -12.063 11.548 1.00 47.12 111 PHE A CA 1
ATOM 850 C C . PHE A 1 111 ? 3.533 -11.359 10.216 1.00 47.12 111 PHE A C 1
ATOM 852 O O . PHE A 1 111 ? 3.156 -11.852 9.155 1.00 47.12 111 PHE A O 1
ATOM 859 N N . LEU A 1 112 ? 4.265 -10.239 10.255 1.00 46.94 112 LEU A N 1
ATOM 860 C CA . LEU A 1 112 ? 4.723 -9.536 9.050 1.00 46.94 112 LEU A CA 1
ATOM 861 C C . LEU A 1 112 ? 5.833 -10.300 8.311 1.00 46.94 112 LEU A C 1
ATOM 863 O O . LEU A 1 112 ? 5.984 -10.116 7.107 1.00 46.94 112 LEU A O 1
ATOM 867 N N . HIS A 1 113 ? 6.558 -11.178 9.012 1.00 44.41 113 HIS A N 1
ATOM 868 C CA . HIS A 1 113 ? 7.645 -12.002 8.468 1.00 44.41 113 HIS A CA 1
ATOM 869 C C . HIS A 1 113 ? 7.269 -13.487 8.291 1.00 44.41 113 HIS A C 1
ATOM 871 O O . HIS A 1 113 ? 8.091 -14.274 7.834 1.00 44.41 113 HIS A O 1
ATOM 877 N N . GLY A 1 114 ? 6.037 -13.893 8.626 1.00 46.22 114 GLY A N 1
ATOM 878 C CA . GLY A 1 114 ? 5.574 -15.280 8.471 1.00 46.22 114 GLY A CA 1
ATOM 879 C C . GLY A 1 114 ? 6.118 -16.280 9.503 1.00 46.22 114 GLY A C 1
ATOM 880 O O . GLY A 1 114 ? 5.841 -17.473 9.398 1.00 46.22 114 GLY A O 1
ATOM 881 N N . GLU A 1 115 ? 6.831 -15.824 10.532 1.00 42.62 115 GLU A N 1
ATOM 882 C CA . GLU A 1 115 ? 7.325 -16.643 11.643 1.00 42.62 115 GLU A CA 1
ATOM 883 C C . GLU A 1 115 ? 6.646 -16.169 12.920 1.00 42.62 115 GLU A C 1
ATOM 885 O O . GLU A 1 115 ? 6.993 -15.111 13.410 1.00 42.62 115 GLU A O 1
ATOM 890 N N . SER A 1 116 ? 5.679 -16.900 13.486 1.00 46.38 116 SER A N 1
ATOM 891 C CA . SER A 1 116 ? 5.040 -16.456 14.738 1.00 46.38 116 SER A CA 1
ATOM 892 C C . SER A 1 116 ? 4.848 -17.551 15.780 1.00 46.38 116 SER A C 1
ATOM 894 O O . SER A 1 116 ? 4.648 -18.732 15.487 1.00 46.38 116 SER A O 1
ATOM 896 N N . ARG A 1 117 ? 4.905 -17.129 17.052 1.00 46.06 117 ARG A N 1
ATOM 897 C CA . ARG A 1 117 ? 4.608 -17.943 18.238 1.00 46.06 117 ARG A CA 1
ATOM 898 C C . ARG A 1 117 ? 3.097 -18.209 18.317 1.00 46.06 117 ARG A C 1
ATOM 900 O O . ARG A 1 117 ? 2.285 -17.289 18.262 1.00 46.06 117 ARG A O 1
ATOM 907 N N . GLY A 1 118 ? 2.709 -19.473 18.502 1.00 49.78 118 GLY A N 1
ATOM 908 C CA . GLY A 1 118 ? 1.341 -19.970 18.266 1.00 49.78 118 GLY A CA 1
ATOM 909 C C . GLY A 1 118 ? 0.169 -19.331 19.038 1.00 49.78 118 GLY A C 1
ATOM 910 O O . GLY A 1 118 ? -0.978 -19.602 18.692 1.00 49.78 118 GLY A O 1
ATOM 911 N N . HIS A 1 119 ? 0.400 -18.480 20.048 1.00 51.00 119 HIS A N 1
ATOM 912 C CA . HIS A 1 119 ? -0.682 -17.822 20.800 1.00 51.00 119 HIS A CA 1
ATOM 913 C C . HIS A 1 119 ? -1.274 -16.608 20.054 1.00 51.00 119 HIS A C 1
ATOM 915 O O . HIS A 1 119 ? -2.494 -16.443 20.038 1.00 51.00 119 HIS A O 1
ATOM 921 N N . CYS A 1 120 ? -0.442 -15.801 19.383 1.00 50.34 120 CYS A N 1
ATOM 922 C CA . CYS A 1 120 ? -0.896 -14.623 18.631 1.00 50.34 120 CYS A CA 1
ATOM 923 C C . CYS A 1 120 ? -1.585 -15.007 17.316 1.00 50.34 120 CYS A C 1
ATOM 925 O O . CYS A 1 120 ? -2.632 -14.446 17.001 1.00 50.34 120 CYS A O 1
ATOM 927 N N . ILE A 1 121 ? -1.091 -16.034 16.608 1.00 55.09 121 ILE A N 1
ATOM 928 C CA . ILE A 1 121 ? -1.755 -16.580 15.407 1.00 55.09 121 ILE A CA 1
ATOM 929 C C . ILE A 1 121 ? -3.186 -17.002 15.731 1.00 55.09 121 ILE A C 1
ATOM 931 O O . ILE A 1 121 ? -4.109 -16.675 14.996 1.00 55.09 121 ILE A O 1
ATOM 935 N N . ALA A 1 122 ? -3.391 -17.718 16.839 1.00 52.66 122 ALA A N 1
ATOM 936 C CA . ALA A 1 122 ? -4.709 -18.221 17.204 1.00 52.66 122 ALA A CA 1
ATOM 937 C C . ALA A 1 122 ? -5.707 -17.094 17.518 1.00 52.66 122 ALA A C 1
ATOM 939 O O . ALA A 1 122 ? -6.901 -17.262 17.276 1.00 52.66 122 ALA A O 1
ATOM 940 N N . LEU A 1 123 ? -5.239 -15.962 18.055 1.00 55.31 123 LEU A N 1
ATOM 941 C CA . LEU A 1 123 ? -6.081 -14.793 18.301 1.00 55.31 123 LEU A CA 1
ATOM 942 C C . LEU A 1 123 ? -6.358 -14.038 16.995 1.00 55.31 123 LEU A C 1
ATOM 944 O O . LEU A 1 123 ? -7.520 -13.788 16.689 1.00 55.31 123 LEU A O 1
ATOM 948 N N . CYS A 1 124 ? -5.323 -13.794 16.183 1.00 58.16 124 CYS A N 1
ATOM 949 C CA . CYS A 1 124 ? -5.438 -13.230 14.839 1.00 58.16 124 CYS A CA 1
ATOM 950 C C . CYS A 1 124 ? -6.407 -14.032 13.961 1.00 58.16 124 CYS A C 1
ATOM 952 O O . CYS A 1 124 ? -7.325 -13.451 13.410 1.00 58.16 124 CYS A O 1
ATOM 954 N N . LEU A 1 125 ? -6.307 -15.363 13.900 1.00 59.12 125 LEU A N 1
ATOM 955 C CA . LEU A 1 125 ? -7.233 -16.209 13.131 1.00 59.12 125 LEU A CA 1
ATOM 956 C C . LEU A 1 125 ? -8.681 -16.154 13.644 1.00 59.12 125 LEU A C 1
ATOM 958 O O . LEU A 1 125 ? -9.604 -16.451 12.893 1.00 59.12 125 LEU A O 1
ATOM 962 N N . LYS A 1 126 ? -8.897 -15.805 14.919 1.00 59.94 126 LYS A N 1
ATOM 963 C CA . LYS A 1 126 ? -10.240 -15.682 15.511 1.00 59.94 126 LYS A CA 1
ATOM 964 C C . LYS A 1 126 ? -10.857 -14.303 15.312 1.00 59.94 126 LYS A C 1
ATOM 966 O O . LYS A 1 126 ? -12.072 -14.203 15.191 1.00 59.94 126 LYS A O 1
ATOM 971 N N . THR A 1 127 ? -10.047 -13.249 15.352 1.00 64.25 127 THR A N 1
ATOM 972 C CA . THR A 1 127 ? -10.516 -11.854 15.278 1.00 64.25 127 THR A CA 1
ATOM 973 C C . THR A 1 127 ? -10.271 -11.207 13.920 1.00 64.25 127 THR A C 1
ATOM 975 O O . THR A 1 127 ? -10.781 -10.120 13.657 1.00 64.25 127 THR A O 1
ATOM 978 N N . GLY A 1 128 ? -9.452 -11.849 13.096 1.00 64.31 128 GLY A N 1
ATOM 979 C CA . GLY A 1 128 ? -9.045 -11.416 11.778 1.00 64.31 128 GLY A CA 1
ATOM 980 C C . GLY A 1 128 ? -10.122 -11.687 10.748 1.00 64.31 128 GLY A C 1
ATOM 981 O O . GLY A 1 128 ? -10.785 -12.722 10.776 1.00 64.31 128 GLY A O 1
ATOM 982 N N . THR A 1 129 ? -10.303 -10.745 9.833 1.00 72.50 129 THR A N 1
ATOM 983 C CA . THR A 1 129 ? -11.208 -10.910 8.694 1.00 72.50 129 THR A CA 1
ATOM 984 C C . THR A 1 129 ? -10.398 -10.776 7.416 1.00 72.50 129 THR A C 1
ATOM 986 O O . THR A 1 129 ? -9.778 -9.738 7.197 1.00 72.50 129 THR A O 1
ATOM 989 N N . LEU A 1 130 ? -10.397 -11.830 6.596 1.00 73.44 130 LEU A N 1
ATOM 990 C CA . LEU A 1 130 ? -9.875 -11.795 5.231 1.00 73.44 130 LEU A CA 1
ATOM 991 C C . LEU A 1 130 ? -11.013 -11.398 4.290 1.00 73.44 130 LEU A C 1
ATOM 993 O O . LEU A 1 130 ? -12.090 -11.996 4.343 1.00 73.44 130 LEU A O 1
ATOM 997 N N . GLN A 1 131 ? -10.778 -10.415 3.431 1.00 76.44 131 GLN A N 1
ATOM 998 C CA . GLN A 1 131 ? -11.767 -9.947 2.465 1.00 76.44 131 GLN A CA 1
ATOM 999 C C . GLN A 1 131 ? -11.101 -9.523 1.152 1.00 76.44 131 GLN A C 1
ATOM 1001 O O . GLN A 1 131 ? -9.890 -9.307 1.084 1.00 76.44 131 GLN A O 1
ATOM 1006 N N . VAL A 1 132 ? -11.907 -9.418 0.093 1.00 75.94 132 VAL A N 1
ATOM 1007 C CA . VAL A 1 132 ? -11.470 -8.753 -1.139 1.00 75.94 132 VAL A CA 1
ATOM 1008 C C . VAL A 1 132 ? -11.245 -7.285 -0.793 1.00 75.94 132 VAL A C 1
ATOM 1010 O O . VAL A 1 132 ? -12.167 -6.616 -0.324 1.00 75.94 132 VAL A O 1
ATOM 1013 N N . GLY A 1 133 ? -10.012 -6.817 -0.970 1.00 67.31 133 GLY A N 1
ATOM 1014 C CA . GLY A 1 133 ? -9.647 -5.445 -0.661 1.00 67.31 133 GLY A CA 1
ATOM 1015 C C . GLY A 1 133 ? -10.176 -4.479 -1.712 1.00 67.31 133 GLY A C 1
ATOM 1016 O O . GLY A 1 133 ? -10.363 -4.827 -2.878 1.00 67.31 133 GLY A O 1
ATOM 1017 N N . THR A 1 134 ? -10.420 -3.247 -1.288 1.00 72.75 134 THR A N 1
ATOM 1018 C CA . THR A 1 134 ? -10.717 -2.124 -2.183 1.00 72.75 134 THR A CA 1
ATOM 1019 C C . THR A 1 134 ? -9.522 -1.177 -2.216 1.00 72.75 134 THR A C 1
ATOM 1021 O O . THR A 1 134 ? -8.629 -1.271 -1.375 1.00 72.75 134 THR A O 1
ATOM 1024 N N . ILE A 1 135 ? -9.506 -0.230 -3.157 1.00 70.75 135 ILE A N 1
ATOM 1025 C CA . ILE A 1 135 ? -8.476 0.824 -3.204 1.00 70.75 135 ILE A CA 1
ATOM 1026 C C . ILE A 1 135 ? -8.412 1.579 -1.862 1.00 70.75 135 ILE A C 1
ATOM 1028 O O . ILE A 1 135 ? -7.324 1.851 -1.362 1.00 70.75 135 ILE A O 1
ATOM 1032 N N . ASP A 1 136 ? -9.560 1.793 -1.211 1.00 68.50 136 ASP A N 1
ATOM 1033 C CA . ASP A 1 136 ? -9.645 2.407 0.124 1.00 68.50 136 ASP A CA 1
ATOM 1034 C C . ASP A 1 136 ? -8.923 1.605 1.223 1.00 68.50 136 ASP A C 1
ATOM 1036 O O . ASP A 1 136 ? -8.582 2.160 2.261 1.00 68.50 136 ASP A O 1
ATOM 1040 N N . SER A 1 137 ? -8.715 0.296 1.032 1.00 66.44 137 SER A N 1
ATOM 1041 C CA . SER A 1 137 ? -7.942 -0.535 1.973 1.00 66.44 137 SER A CA 1
ATOM 1042 C C . SER A 1 137 ? -6.437 -0.315 1.823 1.00 66.44 137 SER A C 1
ATOM 1044 O O . SER A 1 137 ? -5.682 -0.539 2.760 1.00 6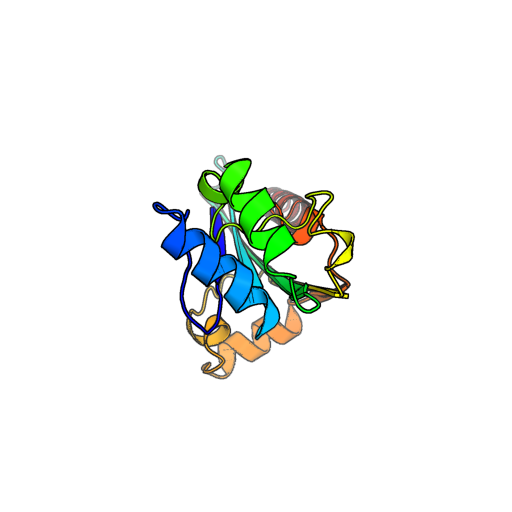6.44 137 SER A O 1
ATOM 1046 N N . VAL A 1 138 ? -5.995 0.119 0.641 1.00 74.31 138 VAL A N 1
ATOM 1047 C CA . VAL A 1 138 ? -4.591 0.444 0.389 1.00 74.31 138 VAL A CA 1
ATOM 1048 C C . VAL A 1 138 ? -4.269 1.834 0.915 1.00 74.31 138 VAL A C 1
ATOM 1050 O O . VAL A 1 138 ? -3.159 2.049 1.378 1.00 74.31 138 VAL A O 1
ATOM 1053 N N . MET A 1 139 ? -5.230 2.759 0.847 1.00 72.12 139 MET A N 1
ATOM 1054 C CA . MET A 1 139 ? -4.991 4.169 1.118 1.00 72.12 139 MET A CA 1
ATOM 1055 C C . MET A 1 139 ? -5.568 4.631 2.456 1.00 72.12 139 MET A C 1
ATOM 1057 O O . MET A 1 139 ? -6.764 4.891 2.599 1.00 72.12 139 MET A O 1
ATOM 1061 N N . GLY A 1 140 ? -4.683 4.871 3.416 1.00 66.44 140 GLY A N 1
ATOM 1062 C CA . GLY A 1 140 ? -4.979 5.602 4.633 1.00 66.44 140 GLY A CA 1
ATOM 1063 C C . GLY A 1 140 ? -5.480 4.742 5.790 1.00 66.44 140 GLY A C 1
ATOM 1064 O O . GLY A 1 140 ? -5.184 3.560 5.947 1.00 66.44 140 GLY A O 1
ATOM 1065 N N . LEU A 1 141 ? -6.193 5.398 6.707 1.00 67.38 141 LEU A N 1
ATOM 1066 C CA . LEU A 1 141 ? -6.650 4.761 7.936 1.00 67.38 141 LEU A CA 1
ATOM 1067 C C . LEU A 1 141 ? -7.823 3.814 7.624 1.00 67.38 141 LEU A C 1
ATOM 1069 O O . LEU A 1 141 ? -8.813 4.275 7.050 1.00 67.38 141 LEU A O 1
ATOM 1073 N N . PRO A 1 142 ? -7.800 2.545 8.071 1.00 74.12 142 PRO A N 1
ATOM 1074 C CA . PRO A 1 142 ? -8.893 1.607 7.836 1.00 74.12 142 PRO A CA 1
ATOM 1075 C C . PRO A 1 142 ? -10.156 2.100 8.552 1.00 74.12 142 PRO A C 1
ATOM 1077 O O . PRO A 1 142 ? -10.324 1.947 9.767 1.00 74.12 142 PRO A O 1
ATOM 1080 N N . LYS A 1 143 ? -11.049 2.752 7.800 1.00 79.81 143 LYS A N 1
ATOM 1081 C CA . LYS A 1 143 ? -12.204 3.479 8.346 1.00 79.81 143 LYS A CA 1
ATOM 1082 C C . LYS A 1 143 ? -13.143 2.558 9.118 1.00 79.81 143 LYS A C 1
ATOM 1084 O O . LYS A 1 143 ? -13.510 2.874 10.246 1.00 79.81 143 LYS A O 1
ATOM 1089 N N . ALA A 1 144 ? -13.460 1.393 8.554 1.00 80.50 144 ALA A N 1
ATOM 1090 C CA . ALA A 1 144 ? -14.317 0.400 9.198 1.00 80.50 144 ALA A CA 1
ATOM 1091 C C . ALA A 1 144 ? -13.721 -0.109 10.524 1.00 80.50 144 ALA A C 1
ATOM 1093 O O . ALA A 1 144 ? -14.430 -0.199 11.529 1.00 80.50 144 ALA A O 1
ATOM 1094 N N . LEU A 1 145 ? -12.409 -0.375 10.553 1.00 82.31 145 LEU A N 1
ATOM 1095 C CA . LEU A 1 145 ? -11.699 -0.752 11.777 1.00 82.31 145 LEU A CA 1
ATOM 1096 C C . LEU A 1 145 ? -11.734 0.383 12.804 1.00 82.31 145 LEU A C 1
ATOM 1098 O O . LEU A 1 145 ? -12.050 0.160 13.968 1.00 82.31 145 LEU A O 1
ATOM 1102 N N . THR A 1 146 ? -11.461 1.610 12.367 1.00 85.62 146 THR A N 1
ATOM 1103 C CA . THR A 1 146 ? -11.448 2.793 13.234 1.00 85.62 146 THR A CA 1
ATOM 1104 C C . THR A 1 146 ? -12.815 3.028 13.871 1.00 85.62 146 THR A C 1
ATOM 1106 O O . THR A 1 146 ? -12.913 3.190 15.086 1.00 85.62 146 THR A O 1
ATOM 1109 N N . GLU A 1 147 ? -13.890 2.983 13.082 1.00 87.12 147 GLU A N 1
ATOM 1110 C CA . GLU A 1 147 ? -15.263 3.129 13.574 1.00 87.12 147 GLU A CA 1
ATOM 1111 C C . GLU A 1 147 ? -15.642 2.027 14.570 1.00 87.12 147 GLU A C 1
ATOM 1113 O O . GLU A 1 147 ? -16.296 2.308 15.579 1.00 87.12 147 GLU A O 1
ATOM 1118 N N . LYS A 1 148 ? -15.215 0.783 14.319 1.00 86.19 148 LYS A N 1
ATOM 1119 C CA . LYS A 1 148 ? -15.405 -0.343 15.242 1.00 86.19 148 LYS A CA 1
ATOM 1120 C C . LYS A 1 148 ? -14.699 -0.086 16.578 1.00 86.19 148 LYS A C 1
ATOM 1122 O O . LYS A 1 148 ? -15.355 -0.137 17.617 1.00 86.19 148 LYS A O 1
ATOM 1127 N N . LEU A 1 149 ? -13.410 0.260 16.555 1.00 86.38 149 LEU A N 1
ATOM 1128 C CA . LEU A 1 149 ? -12.619 0.522 17.765 1.00 86.38 149 LEU A CA 1
ATOM 1129 C C . LEU A 1 149 ? -13.168 1.714 18.565 1.00 86.38 149 LEU A C 1
ATOM 1131 O O . LEU A 1 149 ? -13.186 1.676 19.795 1.00 86.38 149 LEU A O 1
ATOM 1135 N N . ILE A 1 150 ? -13.672 2.752 17.886 1.00 88.00 150 ILE A N 1
ATOM 1136 C CA . ILE A 1 150 ? -14.353 3.878 18.540 1.00 88.00 150 ILE A CA 1
ATOM 1137 C C . ILE A 1 150 ? -15.596 3.388 19.286 1.00 88.00 150 ILE A C 1
ATOM 1139 O O . ILE A 1 150 ? -15.730 3.674 20.475 1.00 88.00 150 ILE A O 1
ATOM 1143 N N . LYS A 1 151 ? -16.482 2.625 18.634 1.00 87.88 151 LYS A N 1
ATOM 1144 C CA . LYS A 1 151 ? -17.697 2.092 19.277 1.00 87.88 151 LYS A CA 1
ATOM 1145 C C . LYS A 1 151 ? -17.361 1.218 20.485 1.00 87.88 151 LYS A C 1
ATOM 1147 O O . LYS A 1 151 ? -17.953 1.405 21.544 1.00 87.88 151 LYS A O 1
ATOM 1152 N N . GLU A 1 152 ? -16.378 0.333 20.352 1.00 86.00 152 GLU A N 1
ATOM 1153 C CA . GLU A 1 152 ? -15.911 -0.522 21.448 1.00 86.00 152 GLU A CA 1
ATOM 1154 C C . GLU A 1 152 ? -15.372 0.306 22.623 1.00 86.00 152 GLU A C 1
ATOM 1156 O O . GLU A 1 152 ? -15.753 0.064 23.767 1.00 86.00 152 GLU A O 1
ATOM 1161 N N . SER A 1 153 ? -14.573 1.346 22.348 1.00 84.56 153 SER A N 1
ATOM 1162 C CA . SER A 1 153 ? -14.019 2.242 23.379 1.00 84.56 153 SER A CA 1
ATOM 1163 C C . SER A 1 153 ? -15.067 3.093 24.113 1.00 84.56 153 SER A C 1
ATOM 1165 O O . SER A 1 153 ? -14.794 3.608 25.199 1.00 84.56 153 SER A O 1
ATOM 1167 N N . LEU A 1 154 ? -16.251 3.272 23.514 1.00 84.81 154 LEU A N 1
ATOM 1168 C CA . LEU A 1 154 ? -17.374 4.021 24.085 1.00 84.81 154 LEU A CA 1
ATOM 1169 C C . LEU A 1 154 ? -18.385 3.120 24.802 1.00 84.81 154 LEU A C 1
ATOM 1171 O O . LEU A 1 154 ? -19.084 3.596 25.690 1.00 84.81 154 LEU A O 1
ATOM 1175 N N . SER A 1 155 ? -18.477 1.842 24.421 1.00 76.06 155 SER A N 1
ATOM 1176 C CA . SER A 1 155 ? -19.390 0.873 25.043 1.00 76.06 155 SER A CA 1
ATOM 1177 C C . SER A 1 155 ? -18.952 0.399 26.433 1.00 76.06 155 SER A C 1
ATOM 1179 O O . SER A 1 155 ? -19.761 -0.175 27.156 1.00 76.06 155 SER A O 1
ATOM 1181 N N . GLU A 1 156 ? -17.707 0.668 26.831 1.00 61.91 156 GLU A N 1
ATOM 1182 C CA . GLU A 1 156 ? -17.253 0.505 28.215 1.00 61.91 156 GLU A CA 1
ATOM 1183 C C . GLU A 1 156 ? -17.775 1.670 29.065 1.00 61.91 156 GLU A C 1
ATOM 1185 O O . GLU A 1 156 ? -17.102 2.691 29.222 1.00 61.91 156 GLU A O 1
ATOM 1190 N N . THR A 1 157 ? -19.008 1.532 29.561 1.00 50.00 157 THR A N 1
ATOM 1191 C CA . THR A 1 157 ? -19.562 2.374 30.635 1.00 50.00 157 THR A CA 1
ATOM 1192 C C . THR A 1 157 ? -19.650 1.581 31.927 1.00 50.00 157 THR A C 1
ATOM 1194 O O . THR A 1 157 ? -20.062 0.402 31.853 1.00 50.00 157 THR A O 1
#

Foldseek 3Di:
DKWKDAPNDTFFQDPDLVQLLVLVQSLQVAKIKMKAKDWDADPVPRDIWIKMKIKIWHFHRQDPVLSVVLVVVPVSRVDTSSDDCPDPRGVVGTPFMKMKIARDPDPPVCVVVVHDDPPVVVNSVVRMDIDGDDPVSRDDHPVVSNVVRVVVNVVPD

InterPro domains:
  IPR003697 Nucleoside triphosphate pyrophosphatase Maf-like protein [PF02545] (10-98)
  IPR003697 Nucleoside triphosphate pyrophosphatase Maf-like protein [PTHR43213] (3-154)
  IPR029001 Inosine triphosphate pyrophosphatase-like [G3DSA:3.90.950.10] (2-153)
  IPR029001 Inosine triphosphate pyrophosphatase-like [SSF52972] (3-99)

pLDDT: mean 81.04, std 14.71, range [42.62, 95.69]